Protein AF-A0A5S3YM86-F1 (afdb_monomer_lite)

pLDDT: mean 72.16, std 7.58, range [59.47, 86.75]

Organism: NCBI:txid161398

Sequence (43 aa):
EDTILYVEARKDFSDFSSADAAQEAQMSQTEDDGIAIGFHYTL

Radius of gyration: 17.14 Å; chains: 1; bounding box: 28×16×48 Å

Structure (mmCIF, N/CA/C/O backbone):
data_AF-A0A5S3YM86-F1
#
_entry.id   AF-A0A5S3YM86-F1
#
loop_
_atom_site.group_PDB
_atom_site.id
_atom_site.type_symbol
_atom_site.label_atom_id
_atom_site.label_alt_id
_atom_site.label_comp_id
_atom_site.label_asym_id
_atom_site.label_entity_id
_atom_site.label_seq_id
_atom_site.pdbx_PDB_ins_code
_atom_site.Cartn_x
_atom_site.Cartn_y
_atom_site.Cartn_z
_atom_site.occupancy
_atom_site.B_iso_or_equiv
_atom_site.auth_seq_id
_atom_site.auth_comp_id
_atom_site.auth_asym_id
_atom_site.auth_atom_id
_atom_site.pdbx_PDB_model_num
ATOM 1 N N . GLU A 1 1 ? -19.736 -0.042 19.989 1.00 61.59 1 GLU A N 1
ATOM 2 C CA . GLU A 1 1 ? -18.286 0.129 19.804 1.00 61.59 1 GLU A CA 1
ATOM 3 C C . GLU A 1 1 ? -17.815 -0.957 18.863 1.00 61.59 1 GLU A C 1
ATOM 5 O O . GLU A 1 1 ? -17.794 -2.117 19.260 1.00 61.59 1 GLU A O 1
ATOM 10 N N . ASP A 1 2 ? -17.496 -0.586 17.625 1.00 74.81 2 ASP A N 1
ATOM 11 C CA . ASP A 1 2 ? -17.038 -1.530 16.608 1.00 74.81 2 ASP A CA 1
ATOM 12 C C . ASP A 1 2 ? -15.606 -1.161 16.216 1.00 74.81 2 ASP A C 1
ATOM 14 O O . ASP A 1 2 ? -15.315 -0.038 15.802 1.00 74.81 2 ASP A O 1
ATOM 18 N N . THR A 1 3 ? -14.689 -2.108 16.408 1.00 78.00 3 THR A N 1
ATOM 19 C CA . THR A 1 3 ? -13.298 -1.997 15.957 1.00 78.00 3 THR A CA 1
ATOM 20 C C . THR A 1 3 ? -13.093 -2.957 14.801 1.00 78.00 3 THR A C 1
ATOM 22 O O . THR A 1 3 ? -13.365 -4.150 14.935 1.00 78.00 3 THR A O 1
ATOM 25 N N . ILE A 1 4 ? -12.606 -2.446 13.672 1.00 81.69 4 ILE A N 1
ATOM 26 C CA . ILE A 1 4 ? -12.401 -3.227 12.451 1.00 81.69 4 ILE A CA 1
ATOM 27 C C . ILE A 1 4 ? -10.938 -3.104 12.023 1.00 81.69 4 ILE A C 1
ATOM 29 O O . I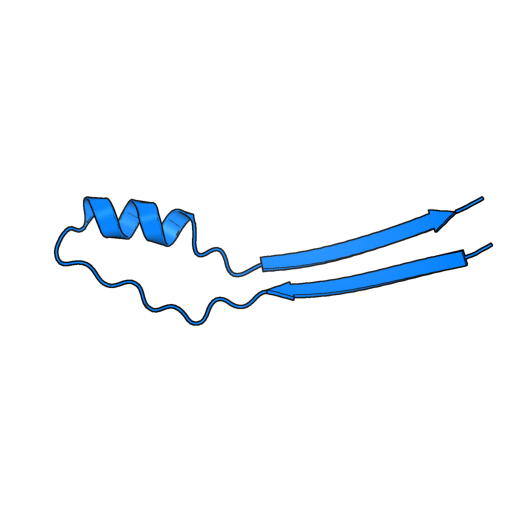LE A 1 4 ? -10.405 -2.004 11.873 1.00 81.69 4 ILE A O 1
ATOM 33 N N . LEU A 1 5 ? -10.299 -4.253 11.803 1.00 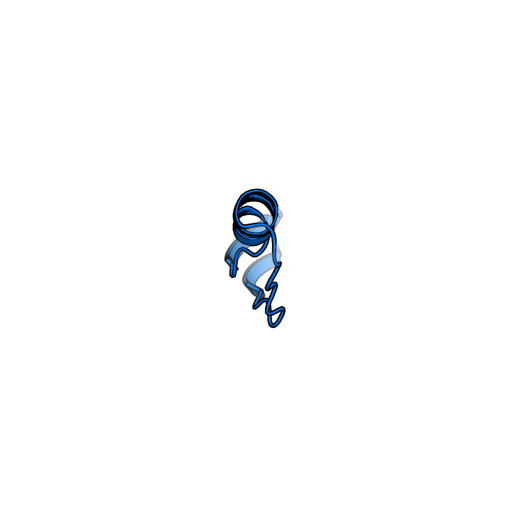83.62 5 LEU A N 1
ATOM 34 C CA . LEU A 1 5 ? -8.968 -4.374 11.211 1.00 83.62 5 LEU A CA 1
ATOM 35 C C . LEU A 1 5 ? -9.108 -5.034 9.840 1.00 83.62 5 LEU A C 1
ATOM 37 O O . LEU A 1 5 ? -9.775 -6.064 9.729 1.00 83.62 5 LEU A O 1
ATOM 41 N N . TYR A 1 6 ? -8.458 -4.478 8.817 1.00 82.62 6 TYR A N 1
ATOM 42 C CA . TYR A 1 6 ? -8.421 -5.098 7.495 1.00 82.62 6 TYR A CA 1
ATOM 43 C C . TYR A 1 6 ? -7.030 -5.048 6.862 1.00 82.62 6 TYR A C 1
ATOM 45 O O . TYR A 1 6 ? -6.246 -4.121 7.075 1.00 82.62 6 TYR A O 1
ATOM 53 N N . VAL A 1 7 ? -6.748 -6.087 6.077 1.00 77.12 7 VAL A N 1
ATOM 54 C CA . VAL A 1 7 ? -5.555 -6.227 5.242 1.00 77.12 7 VAL A CA 1
ATOM 55 C C . VAL A 1 7 ? -6.039 -6.541 3.836 1.00 77.12 7 VAL A C 1
ATOM 57 O O . VAL A 1 7 ? -6.785 -7.499 3.641 1.00 77.12 7 VAL A O 1
ATOM 60 N N . GLU A 1 8 ? -5.620 -5.739 2.868 1.00 75.19 8 GLU A N 1
ATOM 61 C CA . GLU A 1 8 ? -5.930 -5.928 1.456 1.00 75.19 8 GLU A CA 1
ATOM 62 C C . GLU A 1 8 ? -4.621 -6.066 0.683 1.00 75.19 8 GLU A C 1
ATOM 64 O O . GLU A 1 8 ? -3.736 -5.219 0.783 1.00 75.19 8 GLU A O 1
ATOM 69 N N . ALA A 1 9 ? -4.489 -7.145 -0.081 1.00 74.62 9 ALA A N 1
ATOM 70 C CA . ALA A 1 9 ? -3.394 -7.325 -1.020 1.00 74.62 9 ALA A CA 1
ATOM 71 C C . ALA A 1 9 ? -3.960 -7.211 -2.433 1.00 74.62 9 ALA A C 1
ATOM 73 O O . ALA A 1 9 ? -4.887 -7.938 -2.796 1.00 74.62 9 ALA A O 1
ATOM 74 N N . ARG A 1 10 ? -3.396 -6.307 -3.226 1.00 74.12 10 ARG A N 1
ATOM 75 C CA . ARG A 1 10 ? -3.690 -6.162 -4.645 1.00 74.12 10 ARG A CA 1
ATOM 76 C C . ARG A 1 10 ? -2.493 -6.679 -5.416 1.00 74.12 10 ARG A C 1
ATOM 78 O O . ARG A 1 10 ? -1.391 -6.162 -5.252 1.00 74.12 10 ARG A O 1
ATOM 85 N N . LYS A 1 11 ? -2.733 -7.703 -6.227 1.00 67.94 11 LYS A N 1
ATOM 86 C CA . LYS A 1 11 ? -1.750 -8.219 -7.166 1.00 67.94 11 LYS A CA 1
ATOM 87 C C . LYS A 1 11 ? -2.221 -7.932 -8.580 1.00 67.94 11 LYS A C 1
ATOM 89 O O . LYS A 1 11 ? -3.320 -8.357 -8.944 1.00 67.94 11 LYS A O 1
ATOM 94 N N . ASP A 1 12 ? -1.405 -7.213 -9.327 1.00 64.56 12 ASP A N 1
ATOM 95 C CA . ASP A 1 12 ? -1.550 -7.055 -10.758 1.00 64.56 12 ASP A CA 1
ATOM 96 C C . ASP A 1 12 ? -0.963 -8.293 -11.459 1.00 64.56 12 ASP A C 1
ATOM 98 O O . ASP A 1 12 ? 0.086 -8.820 -11.087 1.00 64.56 12 ASP A O 1
ATOM 102 N N . PHE A 1 13 ? -1.699 -8.831 -12.429 1.00 65.06 13 PHE A N 1
ATOM 103 C CA . PHE A 1 13 ? -1.272 -9.976 -13.248 1.00 65.06 13 PHE A CA 1
ATOM 104 C C . PHE A 1 13 ? -1.101 -9.581 -14.719 1.00 65.06 13 PHE A C 1
ATOM 106 O O . PHE A 1 13 ? -0.964 -10.451 -15.582 1.00 65.06 13 PHE A O 1
ATOM 113 N N . SER A 1 14 ? -1.163 -8.282 -15.002 1.00 62.09 14 SER A N 1
ATOM 114 C CA . SER A 1 14 ? -0.916 -7.698 -16.311 1.00 62.09 14 SER A CA 1
ATOM 115 C C . SER A 1 14 ? 0.580 -7.781 -16.629 1.00 62.09 14 SER A C 1
ATOM 117 O O . SER A 1 14 ? 1.416 -7.538 -15.766 1.00 62.09 14 SER A O 1
ATOM 119 N N . ASP A 1 15 ? 0.920 -8.179 -17.856 1.00 64.31 15 ASP A N 1
ATOM 120 C CA . ASP A 1 15 ? 2.2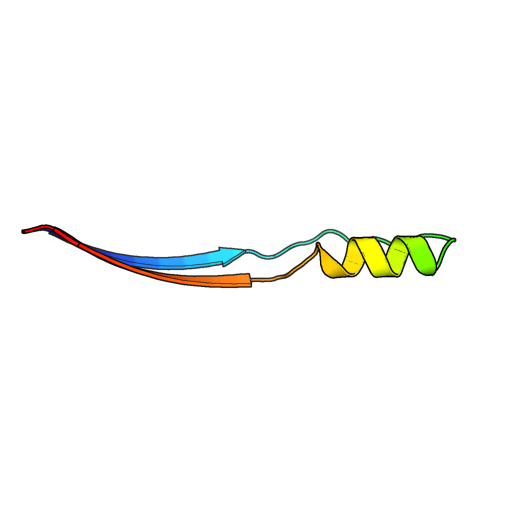93 -8.173 -18.376 1.00 64.31 15 ASP A CA 1
ATOM 121 C C . ASP A 1 15 ? 2.327 -7.194 -19.550 1.00 64.31 15 ASP A C 1
ATOM 123 O O . ASP A 1 15 ? 2.042 -7.553 -20.700 1.00 64.31 15 ASP A O 1
ATOM 127 N N . PHE A 1 16 ? 2.535 -5.912 -19.242 1.00 60.94 16 PHE A N 1
ATOM 128 C CA . PHE A 1 16 ? 2.561 -4.870 -20.258 1.00 60.94 16 PHE A CA 1
ATOM 129 C C . PHE A 1 16 ? 3.931 -4.835 -20.942 1.00 60.94 16 PHE A C 1
ATOM 131 O O . PHE A 1 16 ? 4.887 -4.275 -20.419 1.00 60.94 16 PHE A O 1
ATOM 138 N N . SER A 1 17 ? 4.012 -5.396 -22.152 1.00 61.78 17 SER A N 1
ATOM 139 C CA . SER A 1 17 ? 5.159 -5.212 -23.050 1.00 61.78 17 SER A CA 1
ATOM 140 C C . SER A 1 17 ? 4.766 -4.343 -24.244 1.00 61.78 17 SER A C 1
ATOM 142 O O . SER A 1 17 ? 3.733 -4.563 -24.885 1.00 61.78 17 SER A O 1
ATOM 144 N N . SER A 1 18 ? 5.572 -3.324 -24.545 1.00 63.62 18 SER A N 1
ATOM 145 C CA . SER A 1 18 ? 5.381 -2.425 -25.687 1.00 63.62 18 SER A CA 1
ATOM 146 C C . SER A 1 18 ? 6.652 -2.339 -26.532 1.00 63.62 18 SER A C 1
ATOM 148 O O . SER A 1 18 ? 7.771 -2.430 -26.043 1.00 63.62 18 SER A O 1
ATOM 150 N N . ALA A 1 19 ? 6.498 -2.117 -27.839 1.00 73.19 19 ALA A N 1
ATOM 151 C CA . ALA A 1 19 ? 7.632 -1.866 -28.734 1.00 73.19 19 ALA A CA 1
ATOM 152 C C . ALA A 1 19 ? 8.284 -0.483 -28.503 1.00 73.19 19 ALA A C 1
ATOM 154 O O . ALA A 1 19 ? 9.353 -0.209 -29.052 1.00 73.19 19 ALA A O 1
ATOM 155 N N . ASP A 1 20 ? 7.641 0.383 -27.712 1.00 74.69 20 ASP A N 1
ATOM 156 C CA . ASP A 1 20 ? 8.128 1.704 -27.322 1.00 74.69 20 ASP A CA 1
ATOM 157 C C . ASP A 1 20 ? 8.435 1.739 -25.815 1.00 74.69 20 ASP A C 1
ATOM 159 O O . ASP A 1 20 ? 7.538 1.762 -24.966 1.00 74.69 20 ASP A O 1
ATOM 163 N N . ALA A 1 21 ? 9.729 1.777 -25.493 1.00 73.69 21 ALA A N 1
ATOM 164 C CA . ALA A 1 21 ? 10.239 1.760 -24.124 1.00 73.69 21 ALA A CA 1
ATOM 165 C C . ALA A 1 21 ? 9.791 2.973 -23.289 1.00 73.69 21 ALA A C 1
ATOM 167 O O . ALA A 1 21 ? 9.703 2.879 -22.064 1.00 73.69 21 ALA A O 1
ATOM 168 N N . ALA A 1 22 ? 9.494 4.115 -23.921 1.00 75.38 22 ALA A N 1
ATOM 169 C CA . ALA A 1 22 ? 8.998 5.285 -23.201 1.00 75.38 22 ALA A CA 1
ATOM 170 C C . ALA A 1 22 ? 7.547 5.085 -22.740 1.00 75.38 22 ALA A C 1
ATOM 172 O O . ALA A 1 22 ? 7.164 5.561 -21.670 1.00 75.38 22 ALA A O 1
ATOM 173 N N . GLN A 1 23 ? 6.753 4.360 -23.531 1.00 69.19 23 GLN A N 1
ATOM 174 C CA . GLN A 1 23 ? 5.373 4.025 -23.202 1.00 69.19 23 GLN A CA 1
ATOM 175 C C . GLN A 1 23 ? 5.305 2.926 -22.135 1.00 69.19 23 GLN A C 1
ATOM 177 O O . GLN A 1 23 ? 4.530 3.040 -21.188 1.00 69.19 23 GLN A O 1
ATOM 182 N N . GLU 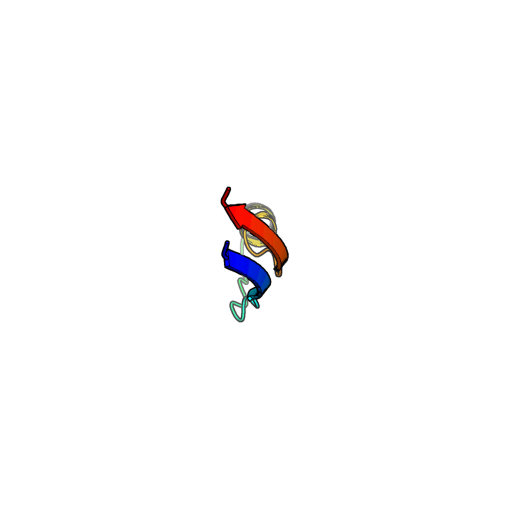A 1 24 ? 6.154 1.904 -22.245 1.00 72.56 24 GLU A N 1
ATOM 183 C CA . GLU A 1 24 ? 6.249 0.824 -21.256 1.00 72.56 24 GLU A CA 1
ATOM 184 C C . GLU A 1 24 ? 6.660 1.352 -19.873 1.00 72.56 24 GLU A C 1
ATOM 186 O O . GLU A 1 24 ? 6.019 1.044 -18.872 1.00 72.56 24 GLU A O 1
ATOM 191 N N . ALA A 1 25 ? 7.646 2.254 -19.814 1.00 69.38 25 ALA A N 1
ATOM 192 C CA . ALA A 1 25 ? 8.095 2.856 -18.559 1.00 69.38 25 ALA A CA 1
ATOM 193 C C . ALA A 1 25 ? 7.026 3.725 -17.868 1.00 69.38 25 ALA A C 1
ATOM 195 O O . ALA A 1 25 ? 7.046 3.860 -16.646 1.00 69.38 25 ALA A O 1
ATOM 196 N N . GLN A 1 26 ? 6.105 4.341 -18.618 1.00 70.25 26 GLN A N 1
ATOM 197 C CA . GLN A 1 26 ? 4.983 5.085 -18.029 1.00 70.25 26 GLN A CA 1
ATOM 198 C C . GLN A 1 26 ? 3.898 4.153 -17.487 1.00 70.25 26 GLN A C 1
ATOM 200 O O . GLN A 1 26 ? 3.322 4.437 -16.442 1.00 70.25 26 GLN A O 1
ATOM 205 N 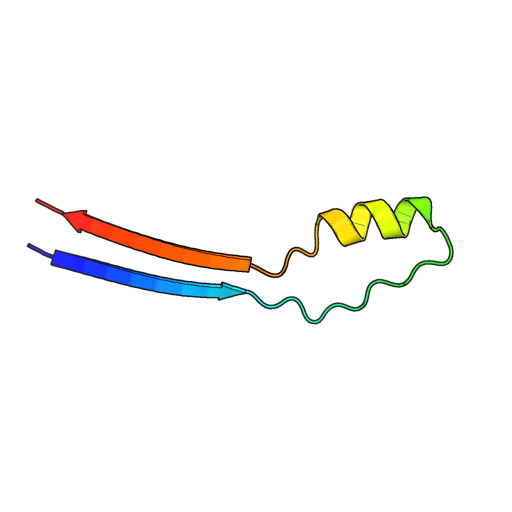N . MET A 1 27 ? 3.641 3.045 -18.179 1.00 67.00 27 MET A N 1
ATOM 206 C CA . MET A 1 27 ? 2.615 2.069 -17.804 1.00 67.00 27 MET A CA 1
ATOM 207 C C . MET A 1 27 ? 3.059 1.240 -16.596 1.00 67.00 27 MET A C 1
ATOM 209 O O . MET A 1 27 ? 2.306 1.101 -15.636 1.00 67.00 27 MET A O 1
ATOM 213 N N . SER A 1 28 ? 4.329 0.829 -16.573 1.00 65.19 28 SER A N 1
ATOM 214 C CA . SER A 1 28 ? 4.942 0.126 -15.441 1.00 65.19 28 SER A CA 1
ATOM 215 C C . SER A 1 28 ? 4.924 0.946 -14.144 1.00 65.19 28 SER A C 1
ATOM 217 O O . SER A 1 28 ? 4.829 0.378 -13.066 1.00 65.19 28 SER A O 1
ATOM 219 N N . GLN A 1 29 ? 4.937 2.283 -14.218 1.00 65.19 29 GLN A N 1
ATOM 220 C CA . GLN A 1 29 ? 4.789 3.142 -13.032 1.00 65.19 29 GLN A CA 1
ATOM 221 C C . GLN A 1 29 ? 3.365 3.159 -12.451 1.00 65.19 29 GLN A C 1
ATOM 223 O O . GLN A 1 29 ? 3.162 3.680 -11.358 1.00 65.19 29 GLN A O 1
ATOM 228 N N . THR A 1 30 ? 2.373 2.645 -13.181 1.00 63.47 30 THR A N 1
ATOM 229 C CA . THR A 1 30 ? 0.976 2.561 -12.724 1.00 63.47 30 THR A CA 1
ATOM 230 C C . THR A 1 30 ? 0.567 1.155 -12.280 1.00 63.47 30 THR A C 1
ATOM 232 O O . THR A 1 30 ? -0.410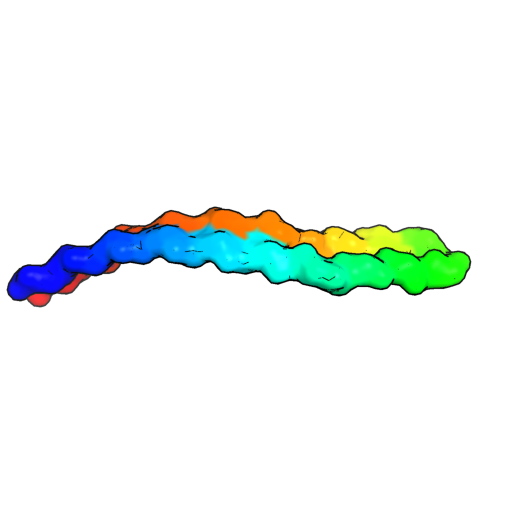 1.021 -11.540 1.00 63.47 30 THR A O 1
ATOM 235 N N . GLU A 1 31 ? 1.328 0.133 -12.679 1.00 59.47 31 GLU A N 1
ATOM 236 C CA . GLU A 1 31 ? 1.153 -1.277 -12.304 1.00 59.47 31 GLU A CA 1
ATOM 237 C C . GLU A 1 31 ? 1.857 -1.568 -10.969 1.00 59.47 31 GLU A C 1
ATOM 239 O O . GLU A 1 31 ? 2.835 -2.308 -10.893 1.00 59.47 31 GLU A O 1
ATOM 244 N N . ASP A 1 32 ? 1.390 -0.929 -9.896 1.00 64.56 32 ASP A N 1
ATOM 245 C CA . ASP A 1 32 ? 1.925 -1.170 -8.554 1.00 64.56 32 ASP A CA 1
ATOM 246 C C . ASP A 1 32 ? 1.139 -2.300 -7.858 1.00 64.56 32 ASP A C 1
ATOM 248 O O . ASP A 1 32 ? -0.017 -2.131 -7.431 1.00 64.56 32 ASP A O 1
ATOM 252 N N . ASP A 1 33 ? 1.800 -3.454 -7.713 1.00 69.06 33 ASP A N 1
ATOM 253 C CA . ASP A 1 33 ? 1.475 -4.465 -6.704 1.00 69.06 33 ASP A CA 1
ATOM 254 C C . ASP A 1 33 ? 1.504 -3.801 -5.319 1.00 69.06 33 ASP A C 1
ATOM 256 O O . ASP A 1 33 ? 2.484 -3.163 -4.933 1.00 69.06 33 ASP A O 1
ATOM 260 N N . GLY A 1 34 ? 0.432 -3.945 -4.538 1.00 66.50 34 GLY A N 1
ATOM 261 C CA . GLY A 1 34 ? 0.259 -3.161 -3.314 1.00 66.50 34 GLY A CA 1
ATOM 262 C C . GLY A 1 34 ? -0.326 -3.954 -2.156 1.00 66.50 34 GLY A C 1
ATOM 263 O O . GLY A 1 34 ? -1.218 -4.781 -2.333 1.00 66.50 34 GLY A O 1
ATOM 264 N N . ILE A 1 35 ? 0.139 -3.667 -0.939 1.00 73.25 35 ILE A N 1
ATOM 265 C CA . ILE A 1 35 ? -0.460 -4.171 0.304 1.00 73.25 35 ILE A CA 1
ATOM 266 C C . ILE A 1 35 ? -0.956 -2.974 1.114 1.00 73.25 35 ILE A C 1
ATOM 268 O O . ILE A 1 35 ? -0.184 -2.071 1.432 1.00 73.25 35 ILE A O 1
ATOM 272 N N . ALA A 1 36 ? -2.238 -2.982 1.470 1.00 80.94 36 ALA A N 1
ATOM 273 C CA . ALA A 1 36 ? -2.876 -1.989 2.319 1.00 80.94 36 ALA A CA 1
ATOM 274 C C . ALA A 1 36 ? -3.260 -2.604 3.671 1.00 80.94 36 ALA A C 1
ATOM 276 O O . ALA A 1 36 ? -3.825 -3.695 3.746 1.00 80.94 36 ALA A O 1
ATOM 277 N N . ILE A 1 37 ? -2.965 -1.881 4.751 1.00 82.56 37 ILE A N 1
ATOM 278 C CA . ILE A 1 37 ? -3.329 -2.254 6.122 1.00 82.56 37 ILE A CA 1
ATOM 279 C C . ILE A 1 37 ? -4.096 -1.078 6.722 1.00 82.56 37 ILE A C 1
ATOM 281 O O . ILE A 1 37 ? -3.590 0.045 6.724 1.00 82.56 37 ILE A O 1
ATOM 285 N N . GLY A 1 38 ? -5.310 -1.323 7.217 1.00 82.94 38 GLY A N 1
ATOM 286 C CA . GLY A 1 38 ? -6.186 -0.283 7.753 1.00 82.94 38 GLY A CA 1
ATOM 287 C C . GLY A 1 38 ? -6.819 -0.656 9.091 1.00 82.94 38 GLY A C 1
ATOM 288 O O . GLY A 1 38 ? -7.150 -1.814 9.346 1.00 82.94 38 GLY A O 1
ATOM 289 N N . PHE A 1 39 ? -6.993 0.353 9.944 1.00 86.75 39 PHE A N 1
ATOM 290 C CA . PHE A 1 39 ? -7.635 0.249 11.252 1.00 86.75 39 PHE A CA 1
ATOM 291 C C . PHE A 1 39 ? -8.757 1.285 11.348 1.00 86.75 39 PHE A C 1
ATOM 293 O O . PHE A 1 39 ? -8.517 2.473 11.133 1.00 86.75 39 PHE A O 1
ATOM 300 N N . HIS A 1 40 ? -9.972 0.837 11.660 1.00 84.25 40 HIS A N 1
ATOM 301 C CA . HIS A 1 40 ? -11.144 1.694 11.816 1.00 84.25 40 HIS A CA 1
ATOM 302 C C . HIS A 1 40 ? -11.725 1.530 13.222 1.00 84.25 40 HIS A C 1
ATOM 304 O O . HIS A 1 40 ? -11.977 0.411 13.673 1.00 84.25 40 HIS A O 1
ATOM 310 N N . TYR A 1 41 ? -11.959 2.654 13.895 1.00 81.19 41 TYR A N 1
ATOM 311 C CA . TYR A 1 41 ? -12.558 2.711 15.223 1.00 81.19 41 TYR A CA 1
ATOM 312 C C . TYR A 1 41 ? -13.676 3.753 15.244 1.00 81.19 41 TYR A C 1
ATOM 314 O O . TYR A 1 41 ? -13.476 4.882 14.791 1.00 81.19 41 TYR A O 1
ATOM 322 N N . THR A 1 42 ? -14.840 3.371 15.767 1.00 79.69 42 THR A N 1
ATOM 323 C CA . THR A 1 42 ? -16.020 4.239 15.864 1.00 79.69 42 THR A CA 1
ATOM 324 C C . THR A 1 42 ? -16.483 4.326 17.322 1.00 79.69 42 THR A C 1
ATOM 326 O O . THR A 1 42 ? -16.697 3.289 17.958 1.00 79.69 42 THR A O 1
ATOM 329 N N . LEU A 1 43 ? -16.605 5.563 17.827 1.00 78.81 43 LEU A N 1
ATOM 330 C CA . LEU A 1 43 ? -17.055 5.924 19.183 1.00 78.81 43 LEU A CA 1
ATOM 331 C C . LEU A 1 43 ? -18.583 5.901 19.302 1.00 78.81 43 LEU A C 1
ATOM 333 O O . LEU A 1 43 ? -19.239 6.478 18.404 1.00 78.81 43 LEU A O 1
#

Secondary structure (DSSP, 8-state):
-EEEEEEEEE--------S-HHHHHHHHTT---EEEEEEEEE-

Foldseek 3Di:
DDKDKDKDWDADPDDDDDPDPVVVVVVVVVRDGDIDIDIDDDD